Protein AF-A0A7U3D488-F1 (afdb_monomer_lite)

Secondary structure (DSSP, 8-state):
-------HHHHHHHHHHHHHHHHHHHHHHHHHHHHS-HHHHHHHHHHHHHHHHHHHHHHHHHHHHHHHHTTTTTTHHHHHHHHHHHHHHHHHHHHHHHHHHTT----HHHHHHHHHHHHHHHHHHHHHHHHHHHHHHHHHHHHHHHTT---------

Foldseek 3Di:
DPPPPDPVLVVLVVLVVLLVVLLVLLVVLLCCCPPNPQVVSLVSLLVSLVSLLVSLVVPLPVLLVCLCPPVNPNSPVVNVLSVVLSVVLNVLSVVSNVCSVVVVGDDSVSSVVNSVSSVVNVVSVVVVVVVVVVVVVVVVVVVVVVVPPPDDDDDDD

Radius of gyration: 21.88 Å; chains: 1; bounding box: 46×34×79 Å

pLDDT: mean 84.83, std 15.19, range [29.95, 97.19]

Sequence (157 aa):
MKPEITPLEERIVELAGEHREACCALNKAEAELQYFDYKVGEEDAKKTLKLISQHSLNEQKPLLKYLREKLGRDGSVDRFQLMSGHAQLMNTVNDLTRKIEQGRGITIDDIEEVKSVLSSRISSEQQLFLKIYSLLDEELKEEISDGSDGGAGESGK

Structure (mmCIF, N/CA/C/O backbone):
data_AF-A0A7U3D488-F1
#
_entry.id   AF-A0A7U3D488-F1
#
loop_
_atom_site.group_PDB
_atom_site.id
_atom_site.type_symbol
_atom_site.label_atom_id
_atom_site.label_alt_id
_atom_site.label_comp_id
_atom_site.label_asym_id
_atom_site.label_entity_id
_atom_site.label_seq_id
_atom_site.pdbx_PDB_ins_code
_atom_site.Cartn_x
_atom_site.Cartn_y
_atom_site.Cartn_z
_atom_site.occupancy
_atom_site.B_iso_or_equiv
_atom_site.auth_seq_id
_atom_site.auth_comp_id
_atom_site.auth_asym_id
_atom_site.auth_atom_id
_atom_site.pdbx_PDB_model_num
ATOM 1 N N . MET A 1 1 ? 14.111 -2.099 27.817 1.00 35.31 1 MET A N 1
ATOM 2 C CA . MET A 1 1 ? 13.264 -0.981 27.352 1.00 35.31 1 MET A CA 1
ATOM 3 C C . MET A 1 1 ? 11.824 -1.458 27.385 1.00 35.31 1 MET A C 1
ATOM 5 O O . MET A 1 1 ? 11.557 -2.518 26.831 1.00 35.31 1 MET A O 1
ATOM 9 N N . LYS A 1 2 ? 10.935 -0.773 28.112 1.00 29.95 2 LYS A N 1
ATOM 10 C CA . LYS A 1 2 ? 9.494 -1.038 28.000 1.00 29.95 2 LYS A CA 1
ATOM 11 C C . LYS A 1 2 ? 9.040 -0.489 26.638 1.00 29.95 2 LYS A C 1
ATOM 13 O O . LYS A 1 2 ? 9.532 0.575 26.275 1.00 29.95 2 LYS A O 1
ATOM 18 N N . PRO A 1 3 ? 8.186 -1.190 25.879 1.00 35.41 3 PRO A N 1
ATOM 19 C CA . PRO A 1 3 ? 7.600 -0.607 24.683 1.00 35.41 3 PRO A CA 1
ATOM 20 C C . PRO A 1 3 ? 6.711 0.555 25.129 1.00 35.41 3 PRO A C 1
ATOM 22 O O . PRO A 1 3 ? 5.745 0.341 25.862 1.00 35.41 3 PRO A O 1
ATOM 25 N N . GLU A 1 4 ? 7.074 1.777 24.750 1.00 39.72 4 GLU A N 1
ATOM 26 C CA . GLU A 1 4 ? 6.140 2.898 24.778 1.00 39.72 4 GLU A CA 1
ATOM 27 C C . GLU A 1 4 ? 5.044 2.557 23.771 1.00 39.72 4 GLU A C 1
ATOM 29 O O . GLU A 1 4 ? 5.296 2.381 22.580 1.00 39.72 4 GLU A O 1
ATOM 34 N N . ILE A 1 5 ? 3.842 2.306 24.282 1.00 51.94 5 ILE A N 1
ATOM 35 C CA . ILE A 1 5 ? 2.664 2.115 23.448 1.00 51.94 5 ILE A CA 1
ATOM 36 C C . ILE A 1 5 ? 2.259 3.525 23.036 1.00 51.94 5 ILE A C 1
ATOM 38 O O . ILE A 1 5 ? 1.647 4.231 23.832 1.00 51.94 5 ILE A O 1
ATOM 42 N N . THR A 1 6 ? 2.655 3.948 21.836 1.00 59.12 6 THR A N 1
ATOM 43 C CA . THR A 1 6 ? 2.132 5.168 21.217 1.00 59.12 6 THR A CA 1
ATOM 44 C C . THR A 1 6 ? 0.597 5.109 21.246 1.00 59.12 6 THR A C 1
ATOM 46 O O . THR A 1 6 ? 0.044 4.064 20.870 1.00 59.12 6 THR A O 1
ATOM 49 N N . PRO A 1 7 ? -0.100 6.164 21.709 1.00 74.56 7 PRO A N 1
ATOM 50 C CA . PRO A 1 7 ? -1.554 6.256 21.628 1.00 74.56 7 PRO A CA 1
ATOM 51 C C . PRO A 1 7 ? -2.041 5.969 20.205 1.00 74.56 7 PRO A C 1
ATOM 53 O O . PRO A 1 7 ? -1.369 6.294 19.221 1.00 74.56 7 PRO A O 1
ATOM 56 N N . LEU A 1 8 ? -3.197 5.320 20.073 1.00 76.31 8 LEU A N 1
ATOM 57 C CA . LEU A 1 8 ? -3.689 4.892 18.762 1.00 76.31 8 LEU A CA 1
ATOM 58 C C . LEU A 1 8 ? -3.936 6.088 17.835 1.00 76.31 8 LEU A C 1
ATOM 60 O O . LEU A 1 8 ? -3.728 5.989 16.631 1.00 76.31 8 LEU A O 1
ATOM 64 N N . GLU A 1 9 ? -4.332 7.219 18.400 1.00 77.06 9 GLU A N 1
ATOM 65 C CA . GLU A 1 9 ? -4.568 8.484 17.721 1.00 77.06 9 GLU A CA 1
ATOM 66 C C . GLU A 1 9 ? -3.292 9.021 17.072 1.00 77.06 9 GLU A C 1
ATOM 68 O O . GLU A 1 9 ? -3.310 9.392 15.899 1.00 77.06 9 GLU A O 1
ATOM 73 N N . GLU A 1 10 ? -2.180 9.008 17.809 1.00 80.94 10 GLU A N 1
ATOM 74 C CA . GLU A 1 10 ? -0.860 9.375 17.292 1.00 80.94 10 GLU A CA 1
ATOM 75 C C . GLU A 1 10 ? -0.426 8.391 16.199 1.00 80.94 10 GLU A C 1
ATOM 77 O O . GLU A 1 10 ? 0.025 8.808 15.130 1.00 80.94 10 GLU A O 1
ATOM 82 N N . ARG A 1 11 ? -0.670 7.088 16.400 1.00 83.50 11 ARG A N 1
ATOM 83 C CA . ARG A 1 11 ? -0.363 6.072 15.388 1.00 83.50 11 ARG A CA 1
ATOM 84 C C . ARG A 1 11 ? -1.179 6.257 14.106 1.00 83.50 11 ARG A C 1
ATOM 86 O O . ARG A 1 11 ? -0.637 6.066 13.024 1.00 83.50 11 ARG A O 1
ATOM 93 N N . ILE A 1 12 ? -2.452 6.642 14.189 1.00 84.69 12 ILE A N 1
ATOM 94 C CA . ILE A 1 12 ? -3.288 6.927 13.009 1.00 84.69 12 ILE A CA 1
ATOM 95 C C . ILE A 1 12 ? -2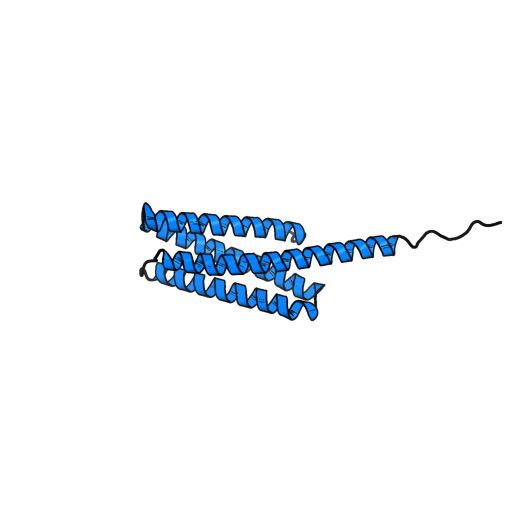.723 8.114 12.214 1.00 84.69 12 ILE A C 1
ATOM 97 O O . ILE A 1 12 ? -2.689 8.071 10.982 1.00 84.69 12 ILE A O 1
ATOM 101 N N . VAL A 1 13 ? -2.238 9.158 12.894 1.00 85.88 13 VAL A N 1
ATOM 102 C CA . VAL A 1 13 ? -1.605 10.312 12.233 1.00 85.88 13 VAL A CA 1
ATOM 103 C C . VAL A 1 13 ? -0.321 9.899 11.510 1.00 85.88 13 VAL A C 1
ATOM 105 O O . VAL A 1 13 ? -0.114 10.304 10.363 1.00 85.88 13 VAL A O 1
ATOM 108 N N . GLU A 1 14 ? 0.512 9.069 12.140 1.00 87.81 14 GLU A N 1
ATOM 109 C CA . GLU A 1 14 ? 1.708 8.499 11.507 1.00 87.81 14 GLU A CA 1
ATOM 110 C C . GLU A 1 14 ? 1.350 7.682 10.260 1.00 87.81 14 GLU A C 1
ATOM 112 O O . GLU A 1 14 ? 1.920 7.914 9.194 1.00 87.81 14 GLU A O 1
ATOM 117 N N . LEU A 1 15 ? 0.360 6.787 10.360 1.00 87.88 15 LEU A N 1
ATOM 118 C CA . LEU A 1 15 ? -0.104 5.954 9.245 1.00 87.88 15 LEU A CA 1
ATOM 119 C C . LEU A 1 15 ? -0.579 6.801 8.058 1.00 87.88 15 LEU A C 1
ATOM 121 O O . LEU A 1 15 ? -0.194 6.539 6.922 1.00 87.88 15 LEU A O 1
ATOM 125 N N . ALA A 1 16 ? -1.318 7.884 8.308 1.00 86.75 16 ALA A N 1
ATOM 126 C CA . ALA A 1 16 ? -1.734 8.818 7.260 1.00 86.75 16 ALA A CA 1
ATOM 127 C C . ALA A 1 16 ? -0.556 9.581 6.611 1.00 86.75 16 ALA A C 1
ATOM 129 O O . ALA A 1 16 ? -0.666 10.074 5.479 1.00 86.75 16 ALA A O 1
ATOM 130 N N . GLY A 1 17 ? 0.561 9.735 7.327 1.00 88.75 17 GLY A N 1
ATOM 131 C CA . GLY A 1 17 ? 1.829 10.212 6.776 1.00 88.75 17 GLY A CA 1
ATOM 132 C C . GLY A 1 17 ? 2.480 9.165 5.871 1.00 88.75 17 GLY A C 1
ATOM 133 O O . GLY A 1 17 ? 2.804 9.472 4.723 1.00 88.75 17 GLY A O 1
ATOM 134 N N . GLU A 1 18 ? 2.582 7.925 6.356 1.00 91.19 18 GLU A N 1
ATOM 135 C CA . GLU A 1 18 ? 3.126 6.775 5.619 1.00 91.19 18 GLU A CA 1
ATOM 136 C C . GLU A 1 18 ? 2.328 6.510 4.315 1.00 91.19 18 GLU A C 1
ATOM 138 O O . GLU A 1 18 ? 2.921 6.292 3.256 1.00 91.19 18 GLU A O 1
ATOM 143 N N . HIS A 1 19 ? 0.993 6.645 4.337 1.00 92.69 19 HIS A N 1
ATOM 144 C CA . HIS A 1 19 ? 0.123 6.574 3.149 1.00 92.69 19 HIS A CA 1
ATOM 145 C C . HIS A 1 19 ? 0.504 7.599 2.079 1.00 92.69 19 HIS A C 1
ATOM 147 O O . HIS A 1 19 ? 0.594 7.278 0.892 1.00 92.69 19 HIS A O 1
ATOM 153 N N . ARG A 1 20 ? 0.734 8.852 2.491 1.00 91.69 20 ARG A N 1
ATOM 154 C CA . ARG A 1 20 ? 1.121 9.932 1.574 1.00 91.69 20 ARG A CA 1
ATOM 155 C C . ARG A 1 20 ? 2.498 9.687 0.977 1.00 91.69 20 ARG A C 1
ATOM 157 O O . ARG A 1 20 ? 2.673 9.896 -0.221 1.00 91.69 20 ARG A O 1
ATOM 164 N N . GLU A 1 21 ? 3.448 9.231 1.785 1.00 93.44 21 GLU A N 1
ATOM 165 C CA . GLU A 1 21 ? 4.793 8.899 1.320 1.00 93.44 21 GLU A CA 1
ATOM 166 C C . GLU A 1 21 ? 4.761 7.790 0.261 1.00 93.44 21 GLU A C 1
ATOM 168 O O . GLU A 1 21 ? 5.341 7.959 -0.814 1.00 93.44 21 GLU A O 1
ATOM 173 N N . ALA A 1 22 ? 4.012 6.710 0.507 1.00 93.88 22 ALA A N 1
ATOM 174 C CA . ALA A 1 22 ? 3.853 5.611 -0.442 1.00 93.88 22 ALA A CA 1
ATOM 175 C C . ALA A 1 22 ? 3.259 6.076 -1.785 1.00 93.88 22 ALA A C 1
ATOM 177 O O . ALA A 1 22 ? 3.787 5.740 -2.847 1.00 93.88 22 ALA A O 1
ATOM 178 N N . CYS A 1 23 ? 2.207 6.900 -1.754 1.00 94.44 23 CYS A N 1
ATOM 179 C CA . CYS A 1 23 ? 1.597 7.463 -2.961 1.00 94.44 23 CYS A CA 1
ATOM 180 C C . CYS A 1 23 ? 2.561 8.374 -3.736 1.00 94.44 23 CYS A C 1
ATOM 182 O O . CYS A 1 23 ? 2.674 8.263 -4.958 1.00 94.44 23 CYS A O 1
ATOM 184 N N . CYS A 1 24 ? 3.281 9.260 -3.042 1.00 95.44 24 CYS A N 1
ATOM 185 C CA . CYS A 1 24 ? 4.279 10.132 -3.663 1.00 95.44 24 CYS A CA 1
ATOM 186 C C . CYS A 1 24 ? 5.407 9.326 -4.321 1.00 95.44 24 CYS A C 1
ATOM 188 O O . CYS A 1 24 ? 5.825 9.650 -5.433 1.00 95.44 24 CYS A O 1
ATOM 190 N N . ALA A 1 25 ? 5.876 8.267 -3.661 1.00 95.25 25 ALA A N 1
ATOM 191 C CA . ALA A 1 25 ? 6.936 7.411 -4.176 1.00 95.25 25 ALA A CA 1
ATOM 192 C C . ALA A 1 25 ? 6.489 6.614 -5.418 1.00 95.25 25 ALA A C 1
ATOM 194 O O . ALA A 1 25 ? 7.245 6.541 -6.388 1.00 95.25 25 ALA A O 1
ATOM 195 N N . LEU A 1 26 ? 5.245 6.111 -5.451 1.00 95.94 26 LEU A N 1
ATOM 196 C CA . LEU A 1 26 ? 4.677 5.458 -6.642 1.00 95.94 26 LEU A CA 1
ATOM 197 C C . LEU A 1 26 ? 4.559 6.424 -7.825 1.00 95.94 26 LEU A C 1
ATOM 199 O O . LEU A 1 26 ? 4.962 6.076 -8.930 1.00 95.94 26 LEU A O 1
ATOM 203 N N . ASN A 1 27 ? 4.066 7.646 -7.595 1.00 96.31 27 ASN A N 1
ATOM 204 C CA . ASN A 1 27 ? 3.971 8.667 -8.645 1.00 96.31 27 ASN A CA 1
ATOM 205 C C . ASN A 1 27 ? 5.350 9.050 -9.198 1.00 96.31 27 ASN A C 1
ATOM 207 O O . ASN A 1 27 ? 5.498 9.290 -10.394 1.00 96.31 27 ASN A O 1
ATOM 211 N N . LYS A 1 28 ? 6.375 9.094 -8.338 1.00 95.31 28 LYS A N 1
ATOM 212 C CA . LYS A 1 28 ? 7.750 9.326 -8.782 1.00 95.31 28 LYS A CA 1
ATOM 213 C C . LYS A 1 28 ? 8.250 8.172 -9.654 1.00 95.31 28 LYS A C 1
ATOM 215 O O . LYS A 1 28 ? 8.775 8.428 -10.730 1.00 95.31 28 LYS A O 1
ATOM 220 N N . ALA A 1 29 ? 8.068 6.925 -9.217 1.00 94.62 29 ALA A N 1
ATOM 221 C CA . ALA A 1 29 ? 8.489 5.751 -9.981 1.00 94.62 29 ALA A CA 1
ATOM 222 C C . ALA A 1 29 ? 7.804 5.681 -11.358 1.00 94.62 29 ALA A C 1
ATOM 224 O O . ALA A 1 29 ? 8.465 5.441 -12.363 1.00 94.62 29 ALA A O 1
ATOM 225 N N . GLU A 1 30 ? 6.500 5.957 -11.414 1.00 96.19 30 GLU A N 1
ATOM 226 C CA . GLU A 1 30 ? 5.726 6.074 -12.655 1.00 96.19 30 GLU A CA 1
ATOM 227 C C . GLU A 1 30 ? 6.293 7.151 -13.590 1.00 96.19 30 GLU A C 1
ATOM 229 O O . GLU A 1 30 ? 6.530 6.881 -14.767 1.00 96.19 30 GLU A O 1
ATOM 234 N N . ALA A 1 31 ? 6.572 8.351 -13.070 1.00 94.50 31 ALA A N 1
ATOM 235 C CA . ALA A 1 31 ? 7.136 9.439 -13.865 1.00 94.50 31 ALA A CA 1
ATOM 236 C C . ALA A 1 31 ? 8.524 9.090 -14.430 1.00 94.50 31 ALA A C 1
ATOM 238 O O . ALA A 1 31 ? 8.795 9.375 -15.597 1.00 94.50 31 ALA A O 1
ATOM 239 N N . GLU A 1 32 ? 9.384 8.449 -13.633 1.00 94.75 32 GLU A N 1
ATOM 240 C CA . GLU A 1 32 ? 10.703 7.970 -14.070 1.00 94.75 32 GLU A CA 1
ATOM 241 C C . GLU A 1 32 ? 10.584 6.917 -15.181 1.00 94.75 32 GLU A C 1
ATOM 243 O O . GLU A 1 32 ? 11.249 7.038 -16.210 1.00 94.75 32 GLU A O 1
ATOM 248 N N . LEU A 1 33 ? 9.679 5.940 -15.023 1.00 93.06 33 LEU A N 1
ATOM 249 C CA . LEU A 1 33 ? 9.392 4.921 -16.042 1.00 93.06 33 LEU A CA 1
ATOM 250 C C . LEU A 1 33 ? 8.870 5.530 -17.349 1.00 93.06 33 LEU A C 1
ATOM 252 O O . LEU A 1 33 ? 9.197 5.035 -18.427 1.00 93.06 33 LEU A O 1
ATOM 256 N N . GLN A 1 34 ? 8.040 6.571 -17.258 1.00 92.44 34 GLN A N 1
ATOM 257 C CA . GLN A 1 34 ? 7.344 7.143 -18.407 1.00 92.44 34 GLN A CA 1
ATOM 258 C C . GLN A 1 34 ? 8.178 8.169 -19.182 1.00 92.44 34 GLN A C 1
ATOM 260 O O . GLN A 1 34 ? 8.096 8.211 -20.411 1.00 92.44 34 GLN A O 1
ATOM 265 N N . TYR A 1 35 ? 8.943 9.016 -18.490 1.00 90.94 35 TYR A N 1
ATOM 266 C CA . TYR A 1 35 ? 9.498 10.236 -19.090 1.00 90.94 35 TYR A CA 1
ATOM 267 C C . TYR A 1 35 ? 11.020 10.363 -19.017 1.00 90.94 35 TYR A C 1
ATOM 269 O O . TYR A 1 35 ? 11.573 11.197 -19.737 1.00 90.94 35 TYR A O 1
ATOM 277 N N . PHE A 1 36 ? 11.699 9.586 -18.170 1.00 88.00 36 PHE A N 1
ATOM 278 C CA . PHE A 1 36 ? 13.109 9.819 -17.856 1.00 88.00 36 PHE A CA 1
ATOM 279 C C . PHE A 1 36 ? 13.970 8.583 -18.118 1.00 88.00 36 PHE A C 1
ATOM 281 O O . PHE A 1 36 ? 14.473 8.407 -19.229 1.00 88.00 36 PHE A O 1
ATOM 288 N N . ASP A 1 37 ? 14.160 7.738 -17.107 1.00 93.25 37 ASP A N 1
ATOM 289 C CA . ASP A 1 37 ? 15.020 6.565 -17.168 1.00 93.25 37 ASP A CA 1
ATOM 290 C C . ASP A 1 37 ? 14.284 5.350 -16.603 1.00 93.25 37 ASP A C 1
ATOM 292 O O . ASP A 1 37 ? 14.034 5.230 -15.401 1.00 93.25 37 ASP A O 1
ATOM 296 N N . TYR A 1 38 ? 13.996 4.402 -17.495 1.00 93.06 38 TYR A N 1
ATOM 297 C CA . TYR A 1 38 ? 13.336 3.149 -17.157 1.00 93.06 38 TYR A CA 1
ATOM 298 C C . TYR A 1 38 ? 14.035 2.396 -16.011 1.00 93.06 38 TYR A C 1
ATOM 300 O O . TYR A 1 38 ? 13.370 1.828 -15.148 1.00 93.06 38 TYR A O 1
ATOM 308 N N . LYS A 1 39 ? 15.374 2.376 -15.971 1.00 93.62 39 LYS A N 1
ATOM 309 C CA . LYS A 1 39 ? 16.122 1.648 -14.936 1.00 93.62 39 LYS A CA 1
ATOM 310 C C . LYS A 1 39 ? 16.062 2.344 -13.586 1.00 93.62 39 LYS A C 1
ATOM 312 O O . LYS A 1 39 ? 15.967 1.660 -12.568 1.00 93.62 39 LYS A O 1
ATOM 317 N N . VAL A 1 40 ? 16.068 3.674 -13.572 1.00 93.31 40 VAL A N 1
ATOM 318 C CA . VAL A 1 40 ? 15.822 4.448 -12.348 1.00 93.31 40 VAL A CA 1
ATOM 319 C C . VAL A 1 40 ? 14.391 4.218 -11.861 1.00 93.31 40 VAL A C 1
ATOM 321 O O . VAL A 1 40 ? 14.195 3.940 -10.679 1.00 93.31 40 VAL A O 1
ATOM 324 N N . GLY A 1 41 ? 13.413 4.238 -12.768 1.00 93.25 41 GLY A N 1
ATOM 325 C CA . GLY A 1 41 ? 12.011 3.966 -12.457 1.00 93.25 41 GLY A CA 1
ATOM 326 C C . GLY A 1 41 ? 11.768 2.562 -11.898 1.00 93.25 41 GLY A C 1
ATOM 327 O O . GLY A 1 41 ? 11.069 2.416 -10.899 1.00 93.25 41 GLY A O 1
ATOM 328 N N . GLU A 1 42 ? 12.397 1.530 -12.468 1.00 95.12 42 GLU A N 1
ATOM 329 C CA . GLU A 1 42 ? 12.327 0.143 -11.978 1.00 95.12 42 GLU A CA 1
ATOM 330 C C . GLU A 1 42 ? 12.921 -0.002 -10.563 1.00 95.12 42 GLU A C 1
ATOM 332 O O . GLU A 1 42 ? 12.329 -0.652 -9.697 1.00 95.12 42 GLU A O 1
ATOM 337 N N . GLU A 1 43 ? 14.056 0.648 -10.288 1.00 94.62 43 GLU A N 1
ATOM 338 C CA . GLU A 1 43 ? 14.672 0.660 -8.955 1.00 94.62 43 GLU A CA 1
ATOM 339 C C . GLU A 1 43 ? 13.845 1.447 -7.926 1.00 94.62 43 GLU A C 1
ATOM 341 O O . GLU A 1 43 ? 13.695 1.014 -6.778 1.00 94.62 43 GLU A O 1
ATOM 346 N N . ASP A 1 44 ? 13.272 2.585 -8.313 1.00 94.62 44 ASP A N 1
ATOM 347 C CA . ASP A 1 44 ? 12.409 3.378 -7.438 1.00 94.62 44 ASP A CA 1
ATOM 348 C C . ASP A 1 44 ? 11.073 2.671 -7.169 1.00 94.62 44 ASP A C 1
ATOM 350 O O . ASP A 1 44 ? 10.610 2.653 -6.023 1.00 94.62 44 ASP A O 1
ATOM 354 N N . ALA A 1 45 ? 10.506 1.981 -8.162 1.00 94.81 45 ALA A N 1
ATOM 355 C CA . ALA A 1 45 ? 9.362 1.096 -7.975 1.00 94.81 45 ALA A CA 1
ATOM 356 C C . ALA A 1 45 ? 9.693 -0.013 -6.969 1.00 94.81 45 ALA A C 1
ATOM 358 O O . ALA A 1 45 ? 8.973 -0.191 -5.989 1.00 94.81 45 ALA A O 1
ATOM 359 N N . LYS A 1 46 ? 10.827 -0.704 -7.127 1.00 95.25 46 LYS A N 1
ATOM 360 C CA . LYS A 1 46 ? 11.265 -1.762 -6.202 1.00 95.25 46 LYS A CA 1
ATOM 361 C C . LYS A 1 46 ? 11.396 -1.272 -4.756 1.00 95.25 46 LYS A C 1
ATOM 363 O O . LYS A 1 46 ? 10.935 -1.945 -3.831 1.00 95.25 46 LYS A O 1
ATOM 368 N N . LYS A 1 47 ? 12.002 -0.100 -4.536 1.00 95.25 47 LYS A N 1
ATOM 369 C CA . LYS A 1 47 ? 12.106 0.506 -3.193 1.00 95.25 47 LYS A CA 1
ATOM 370 C C . LYS A 1 47 ? 10.728 0.824 -2.619 1.00 95.25 47 LYS A C 1
ATOM 372 O O . LYS A 1 47 ? 10.477 0.555 -1.446 1.00 95.25 47 LYS A O 1
ATOM 377 N N . THR A 1 48 ? 9.837 1.347 -3.453 1.00 95.50 48 THR A N 1
ATOM 378 C CA . THR A 1 48 ? 8.480 1.735 -3.061 1.00 95.50 48 THR A CA 1
ATOM 379 C C . THR A 1 48 ? 7.620 0.522 -2.707 1.00 95.50 48 THR A C 1
ATOM 381 O O . THR A 1 48 ? 6.951 0.521 -1.679 1.00 95.50 48 THR A O 1
ATOM 384 N N . LEU A 1 49 ? 7.702 -0.564 -3.477 1.00 96.31 49 LEU A N 1
ATOM 385 C CA . LEU A 1 49 ? 7.027 -1.833 -3.179 1.00 96.31 49 LEU A CA 1
ATOM 386 C C . LEU A 1 49 ? 7.466 -2.415 -1.828 1.00 96.31 49 LEU A C 1
ATOM 388 O O . LEU A 1 49 ? 6.644 -2.919 -1.057 1.00 96.31 49 LEU A O 1
ATOM 392 N N . LYS A 1 50 ? 8.755 -2.282 -1.494 1.00 94.50 50 LYS A N 1
ATOM 393 C CA . LYS A 1 50 ? 9.279 -2.667 -0.179 1.00 94.50 50 LYS A CA 1
ATOM 394 C C . LYS A 1 50 ? 8.728 -1.783 0.945 1.00 94.50 50 LYS A C 1
ATOM 396 O O . LYS A 1 50 ? 8.372 -2.312 1.997 1.00 94.50 50 LYS A O 1
ATOM 401 N N . LEU A 1 51 ? 8.640 -0.469 0.724 1.00 93.94 51 LEU A N 1
ATOM 402 C CA . LEU A 1 51 ? 8.044 0.475 1.675 1.00 93.94 51 LEU A CA 1
ATOM 403 C C . LEU A 1 51 ? 6.575 0.120 1.952 1.00 93.94 51 LEU A C 1
ATOM 405 O O . LEU A 1 51 ? 6.202 -0.042 3.111 1.00 93.94 51 LEU A O 1
ATOM 409 N N . ILE A 1 52 ? 5.778 -0.096 0.901 1.00 95.25 52 ILE A N 1
ATOM 410 C CA . ILE A 1 52 ? 4.360 -0.478 1.000 1.00 95.25 52 ILE A CA 1
ATOM 411 C C . ILE A 1 52 ? 4.198 -1.796 1.763 1.00 95.25 52 ILE A C 1
ATOM 413 O O . ILE A 1 52 ? 3.358 -1.896 2.655 1.00 95.25 52 ILE A O 1
ATOM 417 N N . SER A 1 53 ? 5.033 -2.794 1.462 1.00 94.00 53 SER A N 1
ATOM 418 C CA . SER A 1 53 ? 5.013 -4.081 2.167 1.00 94.00 53 SER A CA 1
ATOM 419 C C . SER A 1 53 ? 5.269 -3.919 3.665 1.00 94.00 53 SER A C 1
ATOM 421 O O . SER A 1 53 ? 4.557 -4.484 4.496 1.00 94.00 53 SER A O 1
ATOM 423 N N . GLN A 1 54 ? 6.287 -3.133 4.025 1.00 90.94 54 GLN A N 1
ATOM 424 C CA . GLN A 1 54 ? 6.640 -2.899 5.422 1.00 90.94 54 GLN A CA 1
ATOM 425 C C . GLN A 1 54 ? 5.549 -2.114 6.157 1.00 90.94 54 GLN A C 1
ATOM 427 O O . GLN A 1 54 ? 5.191 -2.477 7.277 1.00 90.94 54 GLN A O 1
ATOM 432 N N . HIS A 1 55 ? 5.002 -1.080 5.517 1.00 91.44 55 HIS A N 1
ATOM 433 C CA . HIS A 1 55 ? 3.880 -0.301 6.028 1.00 91.44 55 HIS A CA 1
ATOM 434 C C . HIS A 1 55 ? 2.665 -1.196 6.308 1.00 91.44 55 HIS A C 1
ATOM 436 O O . HIS A 1 55 ? 2.178 -1.231 7.436 1.00 91.44 55 HIS A O 1
ATOM 442 N N . SER A 1 56 ? 2.267 -2.030 5.341 1.00 90.50 56 SER A N 1
ATOM 443 C CA . SER A 1 56 ? 1.148 -2.968 5.482 1.00 90.50 56 SER A CA 1
ATOM 444 C C . SER A 1 56 ? 1.306 -3.899 6.693 1.00 90.50 56 SER A C 1
ATOM 446 O O . SER A 1 56 ? 0.329 -4.189 7.381 1.00 90.50 56 SER A O 1
ATOM 448 N N . LEU A 1 57 ? 2.520 -4.381 6.978 1.00 86.38 57 LEU A N 1
ATOM 449 C CA . LEU A 1 57 ? 2.788 -5.231 8.146 1.00 86.38 57 LEU A CA 1
ATOM 450 C C . LEU A 1 57 ? 2.742 -4.446 9.466 1.00 86.38 57 LEU A C 1
ATOM 452 O O . LEU A 1 57 ? 2.251 -4.958 10.479 1.00 86.38 57 LEU A O 1
ATOM 456 N N . ASN A 1 58 ? 3.257 -3.216 9.455 1.00 84.50 58 ASN A N 1
ATOM 457 C CA . ASN A 1 58 ? 3.306 -2.333 10.619 1.00 84.50 58 ASN A CA 1
ATOM 458 C C . ASN A 1 58 ? 1.925 -1.788 10.999 1.00 84.50 58 ASN A C 1
ATOM 460 O O . ASN A 1 58 ? 1.669 -1.548 12.176 1.00 84.50 58 ASN A O 1
ATOM 464 N N . GLU A 1 59 ? 1.047 -1.592 10.022 1.00 86.44 59 GLU A N 1
ATOM 465 C CA . GLU A 1 59 ? -0.310 -1.083 10.197 1.00 86.44 59 GLU A CA 1
ATOM 466 C C . GLU A 1 59 ? -1.290 -2.175 10.636 1.00 86.44 59 GLU A C 1
ATOM 468 O O . GLU A 1 59 ? -2.016 -2.020 11.624 1.00 86.44 59 GLU A O 1
ATOM 473 N N . GLN A 1 60 ? -1.274 -3.318 9.945 1.00 86.38 60 GLN A N 1
ATOM 474 C CA . GLN A 1 60 ? -2.275 -4.361 10.137 1.00 86.38 60 GLN A CA 1
ATOM 475 C C . GLN A 1 60 ? -2.294 -4.887 11.579 1.00 86.38 60 GLN A C 1
ATOM 477 O O . GLN A 1 60 ? -3.358 -5.107 12.161 1.00 86.38 60 GLN A O 1
ATOM 482 N N . LYS A 1 61 ? -1.122 -5.113 12.183 1.00 84.69 61 LYS A N 1
ATOM 483 C CA . LYS A 1 61 ? -1.026 -5.774 13.493 1.00 84.69 61 LYS A CA 1
ATOM 484 C C . LYS A 1 61 ? -1.593 -4.921 14.645 1.00 84.69 61 LYS A C 1
ATOM 486 O O . LYS A 1 61 ? -2.404 -5.467 15.400 1.00 84.69 61 LYS A O 1
ATOM 491 N N . PRO A 1 62 ? -1.224 -3.636 14.813 1.00 82.38 62 PRO A N 1
ATOM 492 C CA . PRO A 1 62 ? -1.833 -2.762 15.817 1.00 82.38 62 PRO A CA 1
ATOM 493 C C . PRO A 1 62 ? -3.342 -2.580 15.630 1.00 82.38 62 PRO A C 1
ATOM 495 O O . PRO A 1 62 ? -4.090 -2.724 16.596 1.00 82.38 62 PRO A O 1
ATOM 498 N N . LEU A 1 63 ? -3.806 -2.355 14.396 1.00 84.19 63 LEU A N 1
ATOM 499 C CA . LEU A 1 63 ? -5.231 -2.150 14.124 1.00 84.19 63 LEU A CA 1
ATOM 500 C C . LEU A 1 63 ? -6.054 -3.410 14.420 1.00 84.19 63 LEU A C 1
ATOM 502 O O . LEU A 1 63 ? -7.072 -3.341 15.106 1.00 84.19 63 LEU A O 1
ATOM 506 N N . LEU A 1 64 ? -5.589 -4.593 14.001 1.00 85.88 64 LEU A N 1
ATOM 507 C CA . LEU A 1 64 ? -6.266 -5.853 14.331 1.00 85.88 64 LEU A CA 1
ATOM 508 C C . LEU A 1 64 ? -6.302 -6.136 15.833 1.00 85.88 64 LEU A C 1
ATOM 510 O O . LEU A 1 64 ? -7.249 -6.771 16.309 1.00 85.88 64 LEU A O 1
ATOM 514 N N . LYS A 1 65 ? -5.272 -5.714 16.575 1.00 84.75 65 LYS A N 1
ATOM 515 C CA . LYS A 1 65 ? -5.254 -5.816 18.035 1.00 84.75 65 LYS A CA 1
ATOM 516 C C . LYS A 1 65 ? -6.348 -4.929 18.634 1.00 84.75 65 LYS A C 1
ATOM 518 O O . LYS A 1 65 ? -7.183 -5.446 19.372 1.00 84.75 65 LYS A O 1
ATOM 523 N N . TYR A 1 66 ? -6.419 -3.661 18.232 1.00 82.69 66 TYR A N 1
ATOM 524 C CA . TYR A 1 66 ? -7.440 -2.727 18.710 1.00 82.69 66 TYR A CA 1
ATOM 525 C C . TYR A 1 66 ? -8.867 -3.208 18.408 1.00 82.69 66 TYR A C 1
ATOM 527 O O . TYR A 1 66 ? -9.689 -3.326 19.315 1.00 82.69 66 TYR A O 1
ATOM 535 N N . LEU A 1 67 ? -9.152 -3.604 17.161 1.00 83.06 67 LEU A N 1
ATOM 536 C CA . LEU A 1 67 ? -10.478 -4.102 16.765 1.00 83.06 67 LEU A CA 1
ATOM 537 C C . LEU A 1 67 ? -10.899 -5.373 17.513 1.00 83.06 67 LEU A C 1
ATOM 539 O O . LEU A 1 67 ? -12.078 -5.723 17.557 1.00 83.06 67 LEU A O 1
ATOM 543 N N . ARG A 1 68 ? -9.945 -6.126 18.059 1.00 84.56 68 ARG A N 1
ATOM 544 C CA . ARG A 1 68 ? -10.232 -7.288 18.900 1.00 84.56 68 ARG A CA 1
ATOM 545 C C . ARG A 1 68 ? -10.521 -6.887 20.336 1.00 84.56 68 ARG A C 1
ATOM 547 O O . ARG A 1 68 ? -11.474 -7.407 20.905 1.00 84.56 68 ARG A O 1
ATOM 554 N N . GLU A 1 69 ? -9.690 -6.018 20.896 1.00 83.81 69 GLU A N 1
ATOM 555 C CA . GLU A 1 69 ? -9.739 -5.633 22.307 1.00 83.81 69 GLU A CA 1
ATOM 556 C C . GLU A 1 69 ? -10.917 -4.706 22.612 1.00 83.81 69 GLU A C 1
ATOM 558 O O . GLU A 1 69 ? -11.582 -4.909 23.622 1.00 83.81 69 GLU A O 1
ATOM 563 N N . LYS A 1 70 ? -11.211 -3.745 21.729 1.00 80.31 70 LYS A N 1
ATOM 564 C CA . LYS A 1 70 ? -12.252 -2.732 21.952 1.00 80.31 70 LYS A CA 1
ATOM 565 C C . LYS A 1 70 ? -13.603 -3.088 21.345 1.00 80.31 70 LYS A C 1
ATOM 567 O O . LYS A 1 70 ? -14.628 -2.896 21.979 1.00 80.31 70 LYS A O 1
ATOM 572 N N . LEU A 1 71 ? -13.610 -3.662 20.140 1.00 77.19 71 LEU A N 1
ATOM 573 C CA . LEU A 1 71 ? -14.854 -3.924 19.402 1.00 77.19 71 LEU A CA 1
ATOM 574 C C . LEU A 1 71 ? -15.341 -5.375 19.445 1.00 77.19 71 LEU A C 1
ATOM 576 O O . LEU A 1 71 ? -16.414 -5.675 18.926 1.00 77.19 71 LEU A O 1
ATOM 580 N N . GLY A 1 72 ? -14.574 -6.309 20.014 1.00 79.19 72 GLY A N 1
ATOM 581 C CA . GLY A 1 72 ? -15.031 -7.683 20.238 1.00 79.19 72 GLY A CA 1
ATOM 582 C C . GLY A 1 72 ? -15.654 -8.352 18.999 1.00 79.19 72 GLY A C 1
ATOM 583 O O . GLY A 1 72 ? -14.978 -8.591 17.993 1.00 79.19 72 GLY A O 1
ATOM 584 N N . ARG A 1 73 ? -16.938 -8.727 19.069 1.00 74.31 73 ARG A N 1
ATOM 585 C CA . ARG A 1 73 ? -17.672 -9.337 17.939 1.00 74.31 73 ARG A CA 1
ATOM 586 C C . ARG A 1 73 ? -18.162 -8.308 16.916 1.00 74.31 73 ARG A C 1
ATOM 588 O O . ARG A 1 73 ? -18.207 -8.638 15.729 1.00 74.31 73 ARG A O 1
ATOM 595 N N . ASP A 1 74 ? -18.427 -7.081 17.344 1.00 76.44 74 ASP A N 1
ATOM 596 C CA . ASP A 1 74 ? -18.995 -6.013 16.515 1.00 76.44 74 ASP A CA 1
ATOM 597 C C . ASP A 1 74 ? -17.975 -5.464 15.506 1.00 76.44 74 ASP A C 1
ATOM 599 O O . ASP A 1 74 ? -18.334 -5.037 14.412 1.00 76.44 74 ASP A O 1
ATOM 603 N N . GLY A 1 75 ? -16.679 -5.598 15.803 1.00 79.56 75 GLY A N 1
ATOM 604 C CA . GLY A 1 75 ? -15.585 -5.294 14.870 1.00 79.56 75 GLY A CA 1
ATOM 605 C C . GLY A 1 75 ? -15.271 -6.403 13.855 1.00 79.56 75 GLY A C 1
ATOM 606 O O . GLY A 1 75 ? -14.257 -6.332 13.164 1.00 79.56 75 GLY A O 1
ATOM 607 N N . SER A 1 76 ? -16.059 -7.483 13.779 1.00 83.19 76 SER A N 1
ATOM 608 C CA . SER A 1 76 ? -15.738 -8.641 12.922 1.00 83.19 76 SER A CA 1
ATOM 609 C C . SER A 1 76 ? -15.693 -8.312 11.426 1.00 83.19 76 SER A C 1
ATOM 611 O O . SER A 1 76 ? -14.791 -8.796 10.738 1.00 83.19 76 SER A O 1
ATOM 613 N N . VAL A 1 77 ? -16.605 -7.463 10.947 1.00 87.44 77 VAL A N 1
ATOM 614 C CA . VAL A 1 77 ? -16.635 -6.989 9.553 1.00 87.44 77 VAL A CA 1
ATOM 615 C C . VAL A 1 77 ? -15.404 -6.137 9.251 1.00 87.44 77 VAL A C 1
ATOM 617 O O . VAL A 1 77 ? -14.702 -6.415 8.279 1.00 87.44 77 VAL A O 1
ATOM 620 N N . ASP A 1 78 ? -15.081 -5.181 10.124 1.00 88.38 78 ASP A N 1
ATOM 621 C CA . ASP A 1 78 ? -13.920 -4.297 9.959 1.00 88.38 78 ASP A CA 1
ATOM 622 C C . ASP A 1 78 ? -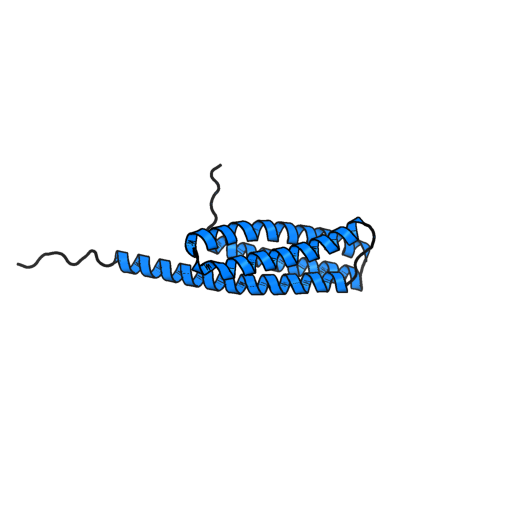12.608 -5.092 9.948 1.00 88.38 78 ASP A C 1
ATOM 624 O O . ASP A 1 78 ? -11.733 -4.860 9.114 1.00 88.38 78 ASP A O 1
ATOM 628 N N . ARG A 1 79 ? -12.482 -6.101 10.823 1.00 88.69 79 ARG A N 1
ATOM 629 C CA . ARG A 1 79 ? -11.323 -7.007 10.828 1.00 88.69 79 ARG A CA 1
ATOM 630 C C . ARG A 1 79 ? -11.185 -7.760 9.512 1.00 88.69 79 ARG A C 1
ATOM 632 O O . ARG A 1 79 ? -10.078 -7.870 8.992 1.00 88.69 79 ARG A O 1
ATOM 639 N N . PHE A 1 80 ? -12.286 -8.294 8.987 1.00 89.69 80 PHE A N 1
ATOM 640 C CA . PHE A 1 80 ? -12.267 -9.015 7.718 1.00 89.69 80 PHE A CA 1
ATOM 641 C C . PHE A 1 80 ? -11.885 -8.092 6.555 1.00 89.69 80 PHE A C 1
ATOM 643 O O . PHE A 1 80 ? -11.047 -8.460 5.732 1.00 89.69 80 PHE A O 1
ATOM 650 N N . GLN A 1 81 ? -12.445 -6.882 6.505 1.00 90.81 81 GLN A N 1
ATOM 651 C CA . GLN A 1 81 ? -12.122 -5.883 5.483 1.00 90.81 81 GLN A CA 1
ATOM 652 C C . GLN A 1 81 ? -10.656 -5.446 5.550 1.00 90.81 81 GLN A C 1
ATOM 654 O O . GLN A 1 81 ? -9.989 -5.395 4.519 1.00 90.81 81 GLN A O 1
ATOM 659 N N . LEU A 1 82 ? -10.124 -5.208 6.752 1.00 91.00 82 LEU A N 1
ATOM 660 C CA . LEU A 1 82 ? -8.714 -4.876 6.950 1.00 91.00 82 LEU A CA 1
ATOM 661 C C . LEU A 1 82 ? -7.805 -6.022 6.476 1.00 91.00 82 LEU A C 1
ATOM 663 O O . LEU A 1 82 ? -6.880 -5.809 5.696 1.00 91.00 82 LEU A O 1
ATOM 667 N N . MET A 1 83 ? -8.086 -7.261 6.893 1.00 92.31 83 MET A N 1
ATOM 668 C CA . MET A 1 83 ? -7.289 -8.426 6.490 1.00 92.31 83 MET A CA 1
ATOM 669 C C . MET A 1 83 ? -7.328 -8.679 4.982 1.00 92.31 83 MET A C 1
ATOM 671 O O . MET A 1 83 ? -6.278 -8.886 4.377 1.00 92.31 83 MET A O 1
ATOM 675 N N . SER A 1 84 ? -8.519 -8.667 4.381 1.00 93.38 84 SER A N 1
ATOM 676 C CA . SER A 1 84 ? -8.691 -8.905 2.943 1.00 93.38 84 SER A CA 1
ATOM 677 C C . SER A 1 84 ? -8.064 -7.796 2.098 1.00 93.38 84 SER A C 1
ATOM 679 O O . SER A 1 84 ? -7.384 -8.103 1.121 1.00 93.38 84 SER A O 1
ATOM 681 N N . GLY A 1 85 ? -8.195 -6.533 2.514 1.00 93.12 85 GLY A N 1
ATOM 682 C CA . GLY A 1 85 ? -7.565 -5.397 1.845 1.00 93.12 85 GLY A CA 1
ATOM 683 C C . GLY A 1 85 ? -6.039 -5.479 1.848 1.00 93.12 85 GLY A C 1
ATOM 684 O O . GLY A 1 85 ? -5.418 -5.348 0.795 1.00 93.12 85 GLY A O 1
ATOM 685 N N . HIS A 1 86 ? -5.424 -5.766 3.001 1.00 94.94 86 HIS A N 1
ATOM 686 C CA . HIS A 1 86 ? -3.972 -5.974 3.065 1.00 94.94 86 HIS A CA 1
ATOM 687 C C . HIS A 1 86 ? -3.530 -7.201 2.264 1.00 94.94 86 HIS A C 1
ATOM 689 O O . HIS A 1 86 ? -2.500 -7.151 1.601 1.00 94.94 86 HIS A O 1
ATOM 695 N N . ALA A 1 87 ? -4.296 -8.297 2.282 1.00 94.94 87 ALA A N 1
ATOM 696 C CA . ALA A 1 87 ? -3.973 -9.477 1.483 1.00 94.94 87 ALA A CA 1
ATOM 697 C C . ALA A 1 87 ? -3.976 -9.161 -0.022 1.00 94.94 87 ALA A C 1
ATOM 699 O O . ALA A 1 87 ? -3.058 -9.569 -0.730 1.00 94.94 87 ALA A O 1
ATOM 700 N N . GLN A 1 88 ? -4.964 -8.401 -0.502 1.00 95.94 88 GLN A N 1
ATOM 701 C CA . GLN A 1 88 ? -5.020 -7.958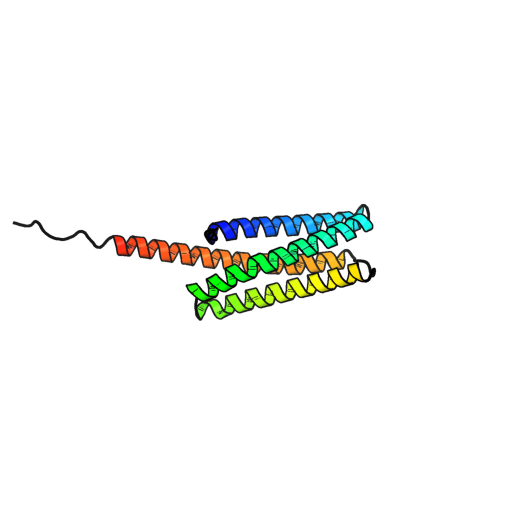 -1.894 1.00 95.94 88 GLN A CA 1
ATOM 702 C C . GLN A 1 88 ? -3.822 -7.069 -2.248 1.00 95.94 88 GLN A C 1
ATOM 704 O O . GLN A 1 88 ? -3.134 -7.355 -3.225 1.00 95.94 88 GLN A O 1
ATOM 709 N N . LEU A 1 89 ? -3.527 -6.054 -1.428 1.00 96.62 89 LEU A N 1
ATOM 710 C CA . LEU A 1 89 ? -2.379 -5.167 -1.631 1.00 96.62 89 LEU A CA 1
ATOM 711 C C . LEU A 1 89 ? -1.061 -5.946 -1.677 1.00 96.62 89 LEU A C 1
ATOM 713 O O . LEU A 1 89 ? -0.269 -5.772 -2.601 1.00 96.62 89 LEU A O 1
ATOM 717 N N . MET A 1 90 ? -0.844 -6.844 -0.716 1.00 96.75 90 MET A N 1
ATOM 718 C CA . MET A 1 90 ? 0.368 -7.655 -0.651 1.00 96.75 90 MET A CA 1
ATOM 719 C C . MET A 1 90 ? 0.494 -8.607 -1.837 1.00 96.75 90 MET A C 1
ATOM 721 O O . MET A 1 90 ? 1.602 -8.805 -2.322 1.00 96.75 90 MET A O 1
ATOM 725 N N . ASN A 1 91 ? -0.605 -9.178 -2.335 1.00 97.19 91 ASN A N 1
ATOM 726 C CA . ASN A 1 91 ? -0.564 -10.014 -3.534 1.00 97.19 91 ASN A CA 1
ATOM 727 C C . ASN A 1 91 ? -0.101 -9.208 -4.754 1.00 97.19 91 ASN A C 1
ATOM 729 O O . ASN A 1 91 ? 0.855 -9.618 -5.408 1.00 97.19 91 ASN A O 1
ATOM 733 N N . THR A 1 92 ? -0.691 -8.033 -4.999 1.00 97.06 92 THR A N 1
ATOM 734 C CA . THR A 1 92 ? -0.292 -7.149 -6.107 1.00 97.06 92 THR A CA 1
ATOM 735 C C . THR A 1 92 ? 1.173 -6.716 -5.980 1.00 97.06 92 THR A C 1
ATOM 737 O O . THR A 1 92 ? 1.947 -6.813 -6.933 1.00 97.06 92 THR A O 1
ATOM 740 N N . VAL A 1 93 ? 1.598 -6.309 -4.780 1.00 97.19 93 VAL A N 1
ATOM 741 C CA . VAL A 1 93 ? 2.980 -5.883 -4.509 1.00 97.19 93 VAL A CA 1
ATOM 742 C C . VAL A 1 93 ? 3.983 -7.025 -4.693 1.00 97.19 93 VAL A C 1
ATOM 744 O O . VAL A 1 93 ? 5.037 -6.833 -5.308 1.00 97.19 93 VAL A O 1
ATOM 747 N N . ASN A 1 94 ? 3.671 -8.223 -4.194 1.00 96.50 94 ASN A N 1
ATOM 748 C CA . ASN A 1 94 ? 4.533 -9.398 -4.322 1.00 96.50 94 ASN A CA 1
ATOM 749 C C . ASN A 1 94 ? 4.640 -9.867 -5.774 1.00 96.50 94 ASN A C 1
ATOM 751 O O . ASN A 1 94 ? 5.722 -10.252 -6.221 1.00 96.50 94 ASN A O 1
ATOM 755 N N . ASP A 1 95 ? 3.537 -9.830 -6.519 1.00 96.25 95 ASP A N 1
ATOM 756 C CA . ASP A 1 95 ? 3.527 -10.203 -7.928 1.00 96.25 95 ASP A CA 1
ATOM 757 C C . ASP A 1 95 ? 4.403 -9.261 -8.755 1.00 96.25 95 ASP A C 1
ATOM 759 O O . ASP A 1 95 ? 5.206 -9.735 -9.566 1.00 96.25 95 ASP A O 1
ATOM 763 N N . LEU A 1 96 ? 4.332 -7.952 -8.497 1.00 96.69 96 LEU A N 1
ATOM 764 C CA . LEU A 1 96 ? 5.179 -6.980 -9.181 1.00 96.69 96 LEU A CA 1
ATOM 765 C C . LEU A 1 96 ? 6.652 -7.089 -8.768 1.00 96.69 96 LEU A C 1
ATOM 767 O O . LEU A 1 96 ? 7.539 -7.093 -9.622 1.00 96.69 96 LEU A O 1
ATOM 771 N N . THR A 1 97 ? 6.924 -7.271 -7.475 1.00 96.19 97 THR A N 1
ATOM 772 C CA . THR A 1 97 ? 8.288 -7.500 -6.969 1.00 96.19 97 THR A CA 1
ATOM 773 C C . THR A 1 97 ? 8.919 -8.719 -7.643 1.00 96.19 97 THR A C 1
ATOM 775 O O . THR A 1 97 ? 10.042 -8.645 -8.143 1.00 96.19 97 THR A O 1
ATOM 778 N N . ARG A 1 98 ? 8.164 -9.819 -7.765 1.00 96.38 98 ARG A N 1
ATOM 779 C CA . ARG A 1 98 ? 8.612 -11.037 -8.447 1.00 96.38 98 ARG A CA 1
ATOM 780 C C . ARG A 1 98 ? 8.897 -10.800 -9.932 1.00 96.38 98 ARG A C 1
ATOM 782 O O . ARG A 1 98 ? 9.863 -11.361 -10.445 1.00 96.38 98 ARG A O 1
ATOM 789 N N . LYS A 1 99 ? 8.101 -9.979 -10.634 1.00 95.31 99 LYS A N 1
ATOM 790 C CA . LYS A 1 99 ? 8.383 -9.601 -12.035 1.00 95.31 99 LYS A CA 1
ATOM 791 C C . LYS A 1 99 ? 9.742 -8.897 -12.159 1.00 95.31 99 LYS A C 1
ATOM 793 O O . LYS A 1 99 ? 10.537 -9.289 -13.017 1.00 95.31 99 LYS A O 1
ATOM 798 N N . ILE A 1 100 ? 10.027 -7.933 -11.278 1.00 94.56 100 ILE A N 1
ATOM 799 C CA . ILE A 1 100 ? 11.307 -7.202 -11.239 1.00 94.56 100 ILE A CA 1
ATOM 800 C C . ILE A 1 100 ? 12.471 -8.165 -10.976 1.00 94.56 100 ILE A C 1
ATOM 802 O O . ILE A 1 100 ? 13.447 -8.182 -11.722 1.00 94.56 100 ILE A O 1
ATOM 806 N N . GLU A 1 101 ? 12.363 -9.010 -9.949 1.00 93.31 101 GLU A N 1
ATOM 807 C CA . GLU A 1 101 ? 13.423 -9.953 -9.560 1.00 93.31 101 GLU A CA 1
ATOM 808 C C . GLU A 1 101 ? 13.723 -11.005 -10.634 1.00 93.31 101 GLU A C 1
ATOM 810 O O . GLU A 1 101 ? 14.867 -11.430 -10.788 1.00 93.31 101 GLU A O 1
ATOM 815 N N . GLN A 1 102 ? 12.713 -11.400 -11.410 1.00 95.94 102 GLN A N 1
ATOM 816 C CA . GLN A 1 102 ? 12.863 -12.308 -12.549 1.00 95.94 102 GLN A CA 1
ATOM 817 C C . GLN A 1 102 ? 13.423 -11.620 -13.805 1.00 95.94 102 GLN A C 1
ATOM 819 O O . GLN A 1 102 ? 13.566 -12.273 -14.837 1.00 95.94 102 GLN A O 1
ATOM 824 N N . GLY A 1 103 ? 13.704 -10.313 -13.754 1.00 93.06 103 GLY A N 1
ATOM 825 C CA . GLY A 1 103 ? 14.189 -9.541 -14.898 1.00 93.06 103 GLY A CA 1
ATOM 826 C C . GLY A 1 103 ? 13.150 -9.372 -16.009 1.00 93.06 103 GLY A C 1
ATOM 827 O O . GLY A 1 103 ? 13.516 -9.099 -17.148 1.00 93.06 103 GLY A O 1
ATOM 828 N N . ARG A 1 104 ? 11.857 -9.548 -15.701 1.00 92.50 104 ARG A N 1
ATOM 829 C CA . ARG A 1 104 ? 10.761 -9.407 -16.676 1.00 92.50 104 ARG A CA 1
ATOM 830 C C . ARG A 1 104 ? 10.414 -7.951 -16.978 1.00 92.50 104 ARG A C 1
ATOM 832 O O . ARG A 1 104 ? 9.656 -7.705 -17.912 1.00 92.50 104 ARG A O 1
ATOM 839 N N . GLY A 1 105 ? 10.965 -7.026 -16.198 1.00 91.00 105 GLY A N 1
ATOM 840 C CA . GLY A 1 105 ? 10.608 -5.620 -16.240 1.00 91.00 105 GLY A CA 1
ATOM 841 C C . GLY A 1 105 ? 9.209 -5.347 -15.694 1.00 91.00 105 GLY A C 1
ATOM 842 O O . GLY A 1 105 ? 8.503 -6.261 -15.254 1.00 91.00 105 GLY A O 1
ATOM 843 N N . ILE A 1 106 ? 8.839 -4.072 -15.708 1.00 94.44 106 ILE A N 1
ATOM 844 C CA . ILE A 1 106 ? 7.550 -3.550 -15.255 1.00 94.44 106 ILE A CA 1
ATOM 845 C C . ILE A 1 106 ? 7.046 -2.493 -16.231 1.00 94.44 106 ILE A C 1
ATOM 847 O O . ILE A 1 106 ? 7.817 -1.883 -16.968 1.00 94.44 106 ILE A O 1
ATOM 851 N N . THR A 1 107 ? 5.742 -2.283 -16.238 1.00 94.50 107 THR A N 1
ATOM 852 C CA . THR A 1 107 ? 5.053 -1.307 -17.083 1.00 94.50 107 THR A CA 1
ATOM 853 C C . THR A 1 107 ? 4.415 -0.209 -16.238 1.00 94.50 107 THR A C 1
ATOM 855 O O . THR A 1 107 ? 4.348 -0.312 -15.014 1.00 94.50 107 THR A O 1
ATOM 858 N N . ILE A 1 108 ? 3.937 0.851 -16.892 1.00 94.94 108 ILE A N 1
ATOM 859 C CA . ILE A 1 108 ? 3.132 1.888 -16.231 1.00 94.94 108 ILE A CA 1
ATOM 860 C C . ILE A 1 108 ? 1.846 1.267 -15.675 1.00 94.94 108 ILE A C 1
ATOM 862 O O . ILE A 1 108 ? 1.541 1.478 -14.507 1.00 94.94 108 ILE A O 1
ATOM 866 N N . ASP A 1 109 ? 1.178 0.412 -16.453 1.00 95.69 109 ASP A N 1
ATOM 867 C CA . ASP A 1 109 ? -0.035 -0.303 -16.036 1.00 95.69 109 ASP A CA 1
ATOM 868 C C . ASP A 1 109 ? 0.183 -1.121 -14.748 1.00 95.69 109 ASP A C 1
ATOM 870 O O . ASP A 1 109 ? -0.688 -1.164 -13.881 1.00 95.69 109 ASP A O 1
ATOM 874 N N . ASP A 1 110 ? 1.367 -1.725 -14.575 1.00 96.00 110 ASP A N 1
ATOM 875 C CA . ASP A 1 110 ? 1.717 -2.430 -13.335 1.00 96.00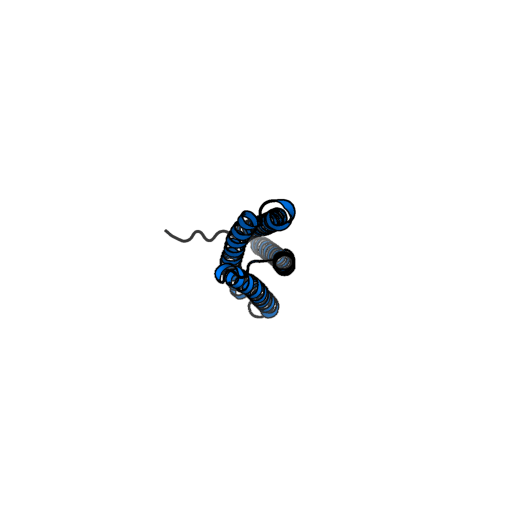 110 ASP A CA 1
ATOM 876 C C . ASP A 1 110 ? 1.765 -1.483 -12.118 1.00 96.00 110 ASP A C 1
ATOM 878 O O . ASP A 1 110 ? 1.359 -1.853 -11.014 1.00 96.00 110 ASP A O 1
ATOM 882 N N . ILE A 1 111 ? 2.270 -0.257 -12.296 1.00 96.62 111 ILE A N 1
ATOM 883 C CA . ILE A 1 111 ? 2.307 0.762 -11.238 1.00 96.62 111 ILE A CA 1
ATOM 884 C C . ILE A 1 111 ? 0.908 1.318 -10.970 1.00 96.62 111 ILE A C 1
ATOM 886 O O . ILE A 1 111 ? 0.533 1.496 -9.808 1.00 96.62 111 ILE A O 1
ATOM 890 N N . GLU A 1 112 ? 0.115 1.553 -12.015 1.00 96.38 112 GLU A N 1
ATOM 891 C CA . GLU A 1 112 ? -1.277 1.988 -11.896 1.00 96.38 112 GLU A CA 1
ATOM 892 C C . GLU A 1 112 ? -2.134 0.961 -11.141 1.00 96.38 112 GLU A C 1
ATOM 894 O O . GLU A 1 112 ? -2.947 1.347 -10.295 1.00 96.38 112 GLU A O 1
ATOM 899 N N . GLU A 1 113 ? -1.909 -0.339 -11.357 1.00 97.19 113 GLU A N 1
ATOM 900 C CA . GLU A 1 113 ? -2.577 -1.405 -10.604 1.00 97.19 113 GLU A CA 1
ATOM 901 C C . GLU A 1 113 ? -2.269 -1.303 -9.101 1.00 97.19 113 GLU A C 1
ATOM 903 O O . GLU A 1 113 ? -3.188 -1.291 -8.274 1.00 97.19 113 GLU A O 1
ATOM 908 N N . VAL A 1 114 ? -0.991 -1.146 -8.731 1.00 97.00 114 VAL A N 1
ATOM 909 C CA . VAL A 1 114 ? -0.585 -0.959 -7.326 1.00 97.00 114 VAL A CA 1
ATOM 910 C C . VAL A 1 114 ? -1.214 0.308 -6.742 1.00 97.00 114 VAL A C 1
ATOM 912 O O . VAL A 1 114 ? -1.756 0.262 -5.636 1.00 97.00 114 VAL A O 1
ATOM 915 N N . LYS A 1 115 ? -1.196 1.429 -7.477 1.00 96.75 115 LYS A N 1
ATOM 916 C CA . LYS A 1 115 ? -1.811 2.701 -7.054 1.00 96.75 115 LYS A CA 1
ATOM 917 C C . LYS A 1 115 ? -3.309 2.547 -6.808 1.00 96.75 115 LYS A C 1
ATOM 919 O O . LYS A 1 115 ? -3.810 3.058 -5.805 1.00 96.75 115 LYS A O 1
ATOM 924 N N . SER A 1 116 ? -4.018 1.838 -7.682 1.00 96.56 116 SER A N 1
ATOM 925 C CA . SER A 1 116 ? -5.454 1.582 -7.545 1.00 96.56 116 SER A CA 1
ATOM 926 C C . SER A 1 116 ? -5.765 0.782 -6.276 1.00 96.56 116 SER A C 1
ATOM 928 O O . SER A 1 116 ? -6.591 1.201 -5.458 1.00 96.56 116 SER A O 1
ATOM 930 N N . VAL A 1 117 ? -5.056 -0.332 -6.056 1.00 96.44 117 VAL A N 1
ATOM 931 C CA . VAL A 1 117 ? -5.262 -1.182 -4.871 1.00 96.44 117 VAL A CA 1
ATOM 932 C C . VAL A 1 117 ? -4.886 -0.441 -3.584 1.00 96.44 117 VAL A C 1
ATOM 934 O O . VAL A 1 117 ? -5.651 -0.471 -2.617 1.00 96.44 117 VAL A O 1
ATOM 937 N N . LEU A 1 118 ? -3.761 0.281 -3.577 1.00 95.94 118 LEU A N 1
ATOM 938 C CA . LEU A 1 118 ? -3.327 1.090 -2.436 1.00 95.94 118 LEU A CA 1
ATOM 939 C C . LEU A 1 118 ? -4.342 2.195 -2.110 1.00 95.94 118 LEU A C 1
ATOM 941 O O . LEU A 1 118 ? -4.723 2.349 -0.954 1.00 95.94 118 LEU A O 1
ATOM 945 N N . SER A 1 119 ? -4.842 2.919 -3.114 1.00 95.19 119 SER A N 1
ATOM 946 C CA . SER A 1 119 ? -5.831 3.989 -2.911 1.00 95.19 119 SER A CA 1
ATOM 947 C C . SER A 1 119 ? -7.137 3.457 -2.321 1.00 95.19 119 SER A C 1
ATOM 949 O O . SER A 1 119 ? -7.699 4.054 -1.401 1.00 95.19 119 SER A O 1
ATOM 951 N N . SER A 1 120 ? -7.605 2.302 -2.805 1.00 93.75 120 SER A N 1
ATOM 952 C CA . SER A 1 120 ? -8.781 1.634 -2.242 1.00 93.75 120 SER A CA 1
ATOM 953 C C . SER A 1 120 ? -8.558 1.204 -0.788 1.00 93.75 120 SER A C 1
ATOM 955 O O . SER A 1 120 ? -9.486 1.285 0.020 1.00 93.75 120 SER A O 1
ATOM 957 N N . ARG A 1 121 ? -7.348 0.744 -0.443 1.00 93.44 121 ARG A N 1
ATOM 958 C CA . ARG A 1 121 ? -6.984 0.347 0.924 1.00 93.44 121 ARG A CA 1
ATOM 959 C C . ARG A 1 121 ? -6.955 1.549 1.866 1.00 93.44 121 ARG A C 1
ATOM 961 O O . ARG A 1 121 ? -7.672 1.524 2.864 1.00 93.44 121 ARG A O 1
ATOM 968 N N . ILE A 1 122 ? -6.263 2.619 1.471 1.00 93.56 122 ILE A N 1
ATOM 969 C CA . ILE A 1 122 ? -6.184 3.884 2.215 1.00 93.56 122 ILE A CA 1
ATOM 970 C C . ILE A 1 122 ? -7.586 4.443 2.474 1.00 93.56 122 ILE A C 1
ATOM 972 O O . ILE A 1 122 ? -7.910 4.835 3.591 1.00 93.56 122 ILE A O 1
ATOM 976 N N . SER A 1 123 ? -8.458 4.451 1.461 1.00 92.38 123 SER A N 1
ATOM 977 C CA . SER A 1 123 ? -9.831 4.940 1.625 1.00 92.38 123 SER A CA 1
ATOM 978 C C . SER A 1 123 ? -10.618 4.110 2.648 1.00 92.38 123 SER A C 1
ATOM 980 O O . SER A 1 123 ? -11.303 4.668 3.506 1.00 92.38 123 SER A O 1
ATOM 982 N N . SER A 1 124 ? -10.481 2.780 2.614 1.00 90.81 124 SER A N 1
ATOM 983 C CA . SER A 1 124 ? -11.096 1.887 3.604 1.00 90.81 124 SER A CA 1
ATOM 984 C C . SER A 1 124 ? -10.528 2.095 5.015 1.00 90.81 124 SER A C 1
ATOM 986 O O . SER A 1 124 ? -11.291 2.063 5.979 1.00 90.81 124 SER A O 1
ATOM 988 N N . GLU A 1 125 ? -9.223 2.332 5.155 1.00 91.19 125 GLU A N 1
ATOM 989 C CA . GLU A 1 125 ? -8.576 2.647 6.439 1.00 91.19 125 GLU A CA 1
ATOM 990 C C . GLU A 1 125 ? -9.040 3.974 7.010 1.00 91.19 125 GLU A C 1
ATOM 992 O O . GLU A 1 125 ? -9.347 4.043 8.192 1.00 91.19 125 GLU A O 1
ATOM 997 N N . GLN A 1 126 ? -9.191 5.004 6.183 1.00 90.19 126 GLN A N 1
ATOM 998 C CA . GLN A 1 126 ? -9.705 6.296 6.634 1.00 90.19 126 GLN A CA 1
ATOM 999 C C . GLN A 1 126 ? -11.107 6.174 7.240 1.00 90.19 126 GLN A C 1
ATOM 1001 O O . GLN A 1 126 ? -11.376 6.775 8.278 1.00 90.19 126 GLN A O 1
ATOM 1006 N N . GLN A 1 127 ? -11.988 5.359 6.649 1.00 89.81 127 GLN A N 1
ATOM 1007 C CA . GLN A 1 127 ? -13.306 5.088 7.238 1.00 89.81 127 GLN A CA 1
ATOM 1008 C C . GLN A 1 127 ? -13.192 4.369 8.588 1.00 89.81 127 GLN A C 1
ATOM 1010 O O . GLN A 1 127 ? -13.907 4.702 9.534 1.00 89.81 127 GLN A O 1
ATOM 1015 N N . LEU A 1 128 ? -12.258 3.421 8.702 1.00 87.94 128 LEU A N 1
ATOM 1016 C CA . LEU A 1 128 ? -11.979 2.736 9.960 1.00 87.94 128 LEU A CA 1
ATOM 1017 C C . LEU A 1 128 ? -11.444 3.703 11.024 1.00 87.94 128 LEU A C 1
ATOM 1019 O O . LEU A 1 128 ? -11.894 3.662 12.165 1.00 87.94 128 LEU A O 1
ATOM 1023 N N . PHE A 1 129 ? -10.526 4.595 10.657 1.00 87.94 129 PHE A N 1
ATOM 1024 C CA . PHE A 1 129 ? -9.957 5.596 11.555 1.00 87.94 129 PHE A CA 1
ATOM 1025 C C . PHE A 1 129 ? -11.029 6.551 12.080 1.00 87.94 129 PHE A C 1
ATOM 1027 O O . PHE A 1 129 ? -11.079 6.797 13.280 1.00 87.94 129 PHE A O 1
ATOM 1034 N N . LEU A 1 130 ? -11.941 7.020 11.223 1.00 87.62 130 LEU A N 1
ATOM 1035 C CA . LEU A 1 130 ? -13.078 7.846 11.646 1.00 87.62 130 LEU A CA 1
ATOM 1036 C C . LEU A 1 130 ? -13.971 7.122 12.660 1.00 87.62 130 LEU A C 1
ATOM 1038 O O . LEU A 1 130 ? -14.369 7.714 13.662 1.00 87.62 130 LEU A O 1
ATOM 1042 N N . LYS A 1 131 ? -14.249 5.832 12.436 1.00 85.56 131 LYS A N 1
ATOM 1043 C CA . LYS A 1 131 ? -15.016 5.010 13.380 1.00 85.56 131 LYS A CA 1
ATOM 1044 C C . LYS A 1 131 ? -14.295 4.868 14.721 1.00 85.56 131 LYS A C 1
ATOM 1046 O O . LYS A 1 131 ? -14.926 5.006 15.762 1.00 85.56 131 LYS A O 1
ATOM 1051 N N . ILE A 1 132 ? -12.985 4.628 14.695 1.00 83.75 132 ILE A N 1
ATOM 1052 C CA . ILE A 1 132 ? -12.147 4.543 15.898 1.00 83.75 132 ILE A CA 1
ATOM 1053 C C . ILE A 1 132 ? -12.193 5.860 16.683 1.00 83.75 132 ILE A C 1
ATOM 1055 O O . ILE A 1 132 ? -12.439 5.832 17.883 1.00 83.75 132 ILE A O 1
ATOM 1059 N N . TYR A 1 133 ? -12.030 7.007 16.017 1.00 84.06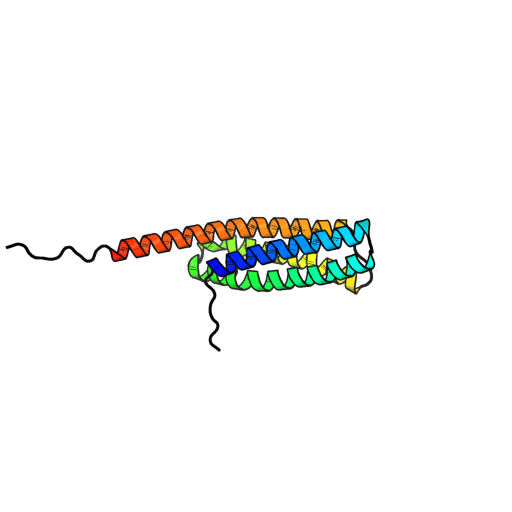 133 TYR A N 1
ATOM 1060 C CA . TYR A 1 133 ? -12.115 8.313 16.676 1.00 84.06 133 TYR A CA 1
ATOM 1061 C C . TYR A 1 133 ? -13.483 8.569 17.316 1.00 84.06 133 TYR A C 1
ATOM 1063 O O . TYR A 1 133 ? -13.536 9.080 18.429 1.00 84.06 133 TYR A O 1
ATOM 1071 N N . SER A 1 134 ? -14.579 8.186 16.651 1.00 84.75 134 SER A N 1
ATOM 1072 C CA . SER A 1 134 ? -15.931 8.326 17.213 1.00 84.75 134 SER A CA 1
ATOM 1073 C C . SER A 1 134 ? -16.100 7.531 18.508 1.00 84.75 134 SER A C 1
ATOM 1075 O O . SER A 1 134 ? -16.679 8.035 19.461 1.00 84.75 134 SER A O 1
ATOM 1077 N N . LEU A 1 135 ? -15.572 6.306 18.553 1.00 81.31 135 LEU A N 1
ATOM 1078 C CA . LEU A 1 135 ? -15.659 5.444 19.735 1.00 81.31 135 LEU A CA 1
ATOM 1079 C C . LEU A 1 135 ? -14.837 5.992 20.902 1.00 81.31 135 LEU A C 1
ATOM 1081 O O . LEU A 1 135 ? -15.283 5.950 22.041 1.00 81.31 135 LEU A O 1
ATOM 1085 N N . LEU A 1 136 ? -13.646 6.521 20.619 1.00 78.31 136 LEU A N 1
ATOM 1086 C CA . LEU A 1 136 ? -12.788 7.125 21.641 1.00 78.31 136 LEU A CA 1
ATOM 1087 C C . LEU A 1 136 ? -13.419 8.393 22.240 1.00 78.31 136 LEU A C 1
ATOM 1089 O O . LEU A 1 136 ? -13.317 8.618 23.442 1.00 78.31 136 LEU A O 1
ATOM 1093 N N . ASP A 1 137 ? -14.099 9.202 21.423 1.00 82.12 137 ASP A N 1
ATOM 1094 C CA . ASP A 1 137 ? -14.833 10.386 21.889 1.00 82.12 137 ASP A CA 1
ATOM 1095 C C . ASP A 1 137 ? -16.058 10.014 22.748 1.00 82.12 137 ASP A C 1
ATOM 1097 O O . ASP A 1 1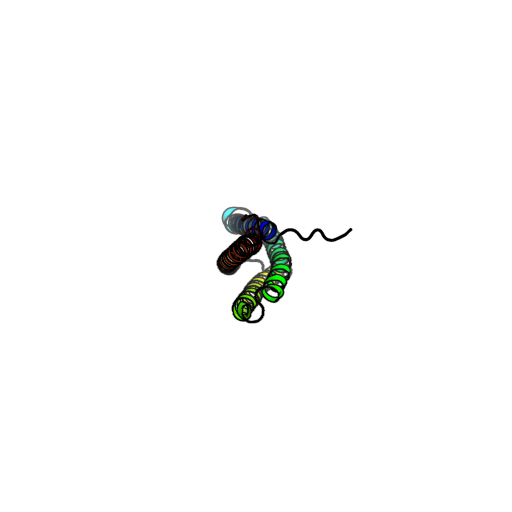37 ? -16.346 10.687 23.737 1.00 82.12 137 ASP A O 1
ATOM 1101 N N . GLU A 1 138 ? -16.760 8.928 22.408 1.00 81.69 138 GLU A N 1
ATOM 1102 C CA . GLU A 1 138 ? -17.847 8.376 23.228 1.00 81.69 138 GLU A CA 1
ATOM 1103 C C . GLU A 1 138 ? -17.333 7.855 24.580 1.00 81.69 138 GLU A C 1
ATOM 1105 O O . GLU A 1 138 ? -17.864 8.266 25.613 1.00 81.69 138 GLU A O 1
ATOM 1110 N N . GLU A 1 139 ? -16.257 7.054 24.594 1.00 78.50 139 GLU A N 1
ATOM 1111 C CA . GLU A 1 139 ? -15.618 6.565 25.831 1.00 78.50 139 GLU A CA 1
ATOM 1112 C C . GLU A 1 139 ? -15.211 7.738 26.747 1.00 78.50 139 GLU A C 1
ATOM 1114 O O . GLU A 1 139 ? -15.505 7.735 27.942 1.00 78.50 139 GLU A O 1
ATOM 1119 N N . LEU A 1 140 ? -14.603 8.792 26.186 1.00 76.19 140 LEU A N 1
ATOM 1120 C CA . LEU A 1 140 ? -14.184 9.967 26.955 1.00 76.19 140 LEU A CA 1
ATOM 1121 C C . LEU A 1 140 ? -15.374 10.729 27.567 1.00 76.19 140 LEU A C 1
ATOM 1123 O O . LEU A 1 140 ? -15.288 11.228 28.691 1.00 76.19 140 LEU A O 1
ATOM 1127 N N . LYS A 1 141 ? -16.493 10.842 26.842 1.00 78.81 141 LYS A N 1
ATOM 1128 C CA . LYS A 1 141 ? -17.711 11.502 27.342 1.00 78.81 141 LYS A CA 1
ATOM 1129 C C . LYS A 1 141 ? -18.358 10.721 28.483 1.00 78.81 141 LYS A C 1
ATOM 1131 O O . LYS A 1 141 ? -18.838 11.344 29.431 1.00 78.81 141 LYS A O 1
ATOM 1136 N N . GLU A 1 142 ? -18.362 9.393 28.402 1.00 74.12 142 GLU A N 1
ATOM 1137 C CA . GLU A 1 142 ? -18.867 8.521 29.467 1.00 74.12 142 GLU A CA 1
ATOM 1138 C C . GLU A 1 142 ? -18.009 8.634 30.737 1.00 74.12 142 GLU A C 1
ATOM 1140 O O . GLU A 1 142 ? -18.556 8.846 31.819 1.00 74.12 142 GLU A O 1
ATOM 1145 N N . GLU A 1 143 ? -16.675 8.633 30.615 1.00 71.88 143 GLU A N 1
ATOM 1146 C CA . GLU A 1 143 ? -15.763 8.811 31.759 1.00 71.88 143 GLU A CA 1
ATOM 1147 C C . GLU A 1 143 ? -15.964 10.155 32.483 1.00 71.88 143 GLU A C 1
ATOM 1149 O O . GLU A 1 143 ? -15.928 10.223 33.715 1.00 71.88 143 GLU A O 1
ATOM 1154 N N . ILE A 1 144 ? -16.215 11.236 31.736 1.00 71.00 144 ILE A N 1
ATOM 1155 C CA . ILE A 1 144 ? -16.501 12.561 32.311 1.00 71.00 144 ILE A CA 1
ATOM 1156 C C . ILE A 1 144 ? -17.872 12.576 33.012 1.00 71.00 144 ILE A C 1
ATOM 1158 O O . ILE A 1 144 ? -18.022 13.198 34.068 1.00 71.00 144 ILE A O 1
ATOM 1162 N N . SER A 1 145 ? -18.871 11.888 32.452 1.00 66.12 145 SER A N 1
ATOM 1163 C CA . SER A 1 145 ? -20.219 11.798 33.026 1.00 66.12 145 SER A CA 1
ATOM 1164 C C . SER A 1 145 ? -20.229 11.027 34.352 1.00 66.12 145 SER A C 1
ATOM 1166 O O . SER A 1 145 ? -20.791 11.513 35.333 1.00 66.12 145 SER A O 1
ATOM 1168 N N . ASP A 1 146 ? -19.548 9.882 34.424 1.00 59.97 146 ASP A N 1
ATOM 1169 C CA . ASP A 1 146 ? -19.497 9.042 35.631 1.00 59.97 146 ASP A CA 1
ATOM 1170 C C . ASP A 1 146 ? -18.645 9.654 36.759 1.00 59.97 146 ASP A C 1
ATOM 1172 O O . ASP A 1 146 ? -18.879 9.395 37.941 1.00 59.97 146 ASP A O 1
ATOM 1176 N N . GLY A 1 147 ? -17.695 10.535 36.429 1.00 53.78 147 GLY A N 1
ATOM 1177 C CA . GLY A 1 147 ? -16.920 11.307 37.408 1.00 53.78 147 GLY A CA 1
ATOM 1178 C C . GLY A 1 147 ? -17.690 12.450 38.088 1.00 53.78 147 GLY A C 1
ATOM 1179 O O . GLY A 1 147 ? -17.155 13.082 39.002 1.00 53.78 147 GLY A O 1
ATOM 1180 N N . SER A 1 148 ? -18.926 12.733 37.660 1.00 53.56 148 SER A N 1
ATOM 1181 C CA . SER A 1 148 ? -19.692 13.922 38.066 1.00 53.56 148 SER A CA 1
ATOM 1182 C C . SER A 1 148 ? -20.733 13.680 39.173 1.00 53.56 148 SER A C 1
ATOM 1184 O O . SER A 1 148 ? -21.296 14.650 39.678 1.00 53.56 148 SER A O 1
ATOM 1186 N N . ASP A 1 149 ? -20.978 12.433 39.598 1.00 49.81 149 ASP A N 1
ATOM 1187 C CA . ASP A 1 149 ? -22.085 12.086 40.519 1.00 49.81 149 ASP A CA 1
ATOM 1188 C C . ASP A 1 149 ? -21.673 11.968 42.010 1.00 49.81 149 ASP A C 1
ATOM 1190 O O . ASP A 1 149 ? -22.365 11.388 42.846 1.00 49.81 149 ASP A O 1
ATOM 1194 N N . GLY A 1 150 ? -20.518 12.536 42.377 1.00 49.88 150 GLY A N 1
ATOM 1195 C CA . GLY A 1 150 ? -19.956 12.499 43.733 1.00 49.88 150 GLY A CA 1
ATOM 1196 C C . GLY A 1 150 ? -19.937 13.860 44.429 1.00 49.88 150 GLY A C 1
ATOM 1197 O O . GLY A 1 150 ? -18.860 14.373 44.722 1.00 49.88 150 GLY A O 1
ATOM 1198 N N . GLY A 1 151 ? -21.097 14.471 44.695 1.00 44.75 151 GLY A N 1
ATOM 1199 C CA . GLY A 1 151 ? -21.112 15.801 45.321 1.00 44.75 151 GLY A CA 1
ATOM 1200 C C . GLY A 1 151 ? -22.458 16.349 45.790 1.00 44.75 151 GLY A C 1
ATOM 1201 O O . GLY A 1 151 ? -22.650 17.560 45.755 1.00 44.75 151 GLY A O 1
ATOM 1202 N N . ALA A 1 152 ? -23.396 15.512 46.233 1.00 52.47 152 ALA A N 1
ATOM 1203 C CA . ALA A 1 152 ? -24.611 15.982 46.906 1.00 52.47 152 ALA A CA 1
ATOM 1204 C C . ALA A 1 152 ? -24.850 15.185 48.194 1.00 52.47 152 ALA A C 1
ATOM 1206 O O . ALA A 1 152 ? -25.723 14.326 48.269 1.00 52.47 152 ALA A O 1
ATOM 1207 N N . GLY A 1 153 ? -24.038 15.462 49.214 1.00 45.66 153 GLY A N 1
ATOM 1208 C CA . GLY A 1 153 ? -24.171 14.872 50.541 1.00 45.66 153 GLY A CA 1
ATOM 1209 C C . GLY A 1 153 ? -23.907 15.895 51.640 1.00 45.66 153 GLY A C 1
ATOM 1210 O O . GLY A 1 153 ? -22.762 16.237 51.896 1.00 45.66 153 GLY A O 1
ATOM 1211 N N . GLU A 1 154 ? -24.997 16.334 52.268 1.00 48.88 154 GLU A N 1
ATOM 1212 C CA . GLU A 1 154 ? -25.101 16.903 53.621 1.00 48.88 154 GLU A CA 1
ATOM 1213 C C . GLU A 1 154 ? -24.378 18.216 53.964 1.00 48.88 154 GLU A C 1
ATOM 1215 O O . GLU A 1 154 ? -23.193 18.262 54.277 1.00 48.88 154 GLU A O 1
ATOM 1220 N N . SER A 1 155 ? -25.179 19.274 54.128 1.00 41.72 155 SER A N 1
ATOM 1221 C CA . SER A 1 155 ? -25.254 20.010 55.402 1.00 41.72 155 SER A CA 1
ATOM 1222 C C . SER A 1 155 ? -26.539 20.836 55.431 1.00 41.72 155 SER A C 1
ATOM 1224 O O . SER A 1 155 ? -26.584 21.992 55.015 1.00 41.72 155 SER A O 1
ATOM 1226 N N . GLY A 1 156 ? -27.615 20.196 55.885 1.00 51.22 156 GLY A N 1
ATOM 1227 C CA . GLY A 1 156 ? -28.893 20.830 56.163 1.00 51.22 156 GLY A CA 1
ATOM 1228 C C . GLY A 1 156 ? -29.298 20.595 57.613 1.00 51.22 156 GLY A C 1
ATOM 1229 O O . GLY A 1 156 ? -29.746 19.498 57.929 1.00 51.22 156 GLY A O 1
ATOM 1230 N N . LYS A 1 157 ? -29.248 21.689 58.386 1.00 48.94 157 LYS A N 1
ATOM 1231 C CA . LYS A 1 157 ? -29.790 21.939 59.738 1.00 48.94 157 LYS A CA 1
ATOM 1232 C C . LYS A 1 157 ? -28.900 21.632 60.937 1.00 48.94 157 LYS A C 1
ATOM 1234 O O . LYS A 1 157 ? -28.480 20.475 61.111 1.00 48.94 157 LYS A O 1
#